Protein AF-A0A1I4URV4-F1 (afdb_monomer)

InterPro domains:
  IPR029060 PIN-like domain superfamily [SSF88723] (1-61)
  IPR044153 VapC3-like, PIN domain [cd09873] (4-55)

pLDDT: mean 90.19, std 10.66, range [55.62, 98.19]

Foldseek 3Di:
DAAEDALLLVCLVVDPVSPDPVSVVVVVVCVPPNHHYDPCSVVVNVVVVVVVVVVVVVVVVVVVD

Sequence (65 aa):
MSLVLDSSMALAWLFEDENSDQATNVLDQVTEIGATVPSLWRLEVANALLMAVRRSYQKIEKKIG

Structure (mmCIF, N/CA/C/O backbone):
data_AF-A0A1I4URV4-F1
#
_entry.id   AF-A0A1I4URV4-F1
#
loop_
_atom_site.group_PDB
_atom_site.id
_atom_site.type_symbol
_atom_site.label_atom_id
_atom_site.label_alt_id
_atom_site.label_comp_id
_atom_site.label_asym_id
_atom_site.label_entity_id
_atom_site.label_seq_id
_atom_site.pdbx_PDB_ins_code
_atom_site.Cartn_x
_atom_site.Cartn_y
_atom_site.Cartn_z
_atom_site.occupancy
_atom_site.B_iso_or_equiv
_atom_site.auth_seq_id
_atom_site.auth_comp_id
_atom_site.auth_asym_id
_atom_site.auth_atom_id
_atom_site.pdbx_PDB_model_num
ATOM 1 N N . MET A 1 1 ? -11.444 -2.269 17.465 1.00 61.25 1 MET A N 1
ATOM 2 C CA . MET A 1 1 ? -10.930 -1.024 16.849 1.00 61.25 1 MET A CA 1
ATOM 3 C C . MET A 1 1 ? -11.054 -1.189 15.339 1.00 61.25 1 MET A C 1
ATOM 5 O O . MET A 1 1 ? -10.824 -2.305 14.894 1.00 61.25 1 MET A O 1
ATOM 9 N N . SER A 1 2 ? -11.473 -0.180 14.565 1.00 86.12 2 SER A N 1
ATOM 10 C CA . SER A 1 2 ? -11.502 -0.292 13.093 1.00 86.12 2 SER A CA 1
ATOM 11 C C . SER A 1 2 ? -10.300 0.425 12.487 1.00 86.12 2 SER A C 1
ATOM 13 O O . SER A 1 2 ? -10.111 1.611 12.752 1.00 86.12 2 SER A O 1
ATOM 15 N N . LEU A 1 3 ? -9.522 -0.277 11.666 1.00 94.19 3 LEU A N 1
ATOM 16 C CA . LEU A 1 3 ? -8.424 0.295 10.893 1.00 94.19 3 LEU A CA 1
ATOM 17 C C . LEU A 1 3 ? -8.913 0.637 9.478 1.00 94.19 3 LEU A C 1
ATOM 19 O O . LEU A 1 3 ? -9.558 -0.187 8.821 1.00 94.19 3 LEU A O 1
ATOM 23 N N . VAL A 1 4 ? -8.620 1.854 9.019 1.00 96.81 4 VAL A N 1
ATOM 24 C CA . VAL A 1 4 ? -8.807 2.266 7.623 1.00 96.81 4 VAL A CA 1
ATOM 25 C C . VAL A 1 4 ? -7.429 2.319 6.978 1.00 96.81 4 VAL A C 1
ATOM 27 O O . VAL A 1 4 ? -6.572 3.076 7.430 1.00 96.81 4 VAL A O 1
ATOM 30 N N . LEU A 1 5 ? -7.207 1.499 5.955 1.00 97.44 5 LEU A N 1
ATOM 31 C CA . LEU A 1 5 ? -5.935 1.415 5.249 1.00 97.44 5 LEU A CA 1
ATOM 32 C C . LEU A 1 5 ? -5.944 2.366 4.050 1.00 97.44 5 LEU A C 1
ATOM 34 O O . LEU A 1 5 ? -6.733 2.206 3.117 1.00 97.44 5 LEU A O 1
ATOM 38 N N . ASP A 1 6 ? -5.051 3.349 4.085 1.00 96.81 6 ASP A N 1
ATOM 39 C CA . ASP A 1 6 ? -4.805 4.257 2.967 1.00 96.81 6 ASP A CA 1
ATOM 40 C C . ASP A 1 6 ? -4.022 3.562 1.837 1.00 96.81 6 ASP A C 1
ATOM 42 O O . ASP A 1 6 ? -3.300 2.586 2.068 1.00 96.81 6 ASP A O 1
ATOM 46 N N . SER A 1 7 ? -4.169 4.042 0.600 1.00 96.88 7 SER A N 1
ATOM 47 C CA . SER A 1 7 ? -3.472 3.477 -0.560 1.00 96.88 7 SER A CA 1
ATOM 48 C C . SER A 1 7 ? -1.961 3.702 -0.486 1.00 96.88 7 SER A C 1
ATOM 50 O O . SER A 1 7 ? -1.205 2.779 -0.787 1.00 96.88 7 SER A O 1
ATOM 52 N N . SER A 1 8 ? -1.506 4.865 -0.008 1.00 95.12 8 SER A N 1
ATOM 53 C CA . SER A 1 8 ? -0.076 5.169 0.152 1.00 95.12 8 SER A CA 1
ATOM 54 C C . SER A 1 8 ? 0.593 4.276 1.197 1.00 95.12 8 SER A C 1
ATOM 56 O O . SER A 1 8 ? 1.673 3.748 0.954 1.00 95.12 8 SER A O 1
ATOM 58 N N . MET A 1 9 ? -0.086 4.016 2.319 1.00 97.06 9 MET A N 1
ATOM 59 C CA . MET A 1 9 ? 0.422 3.124 3.364 1.00 97.06 9 MET A CA 1
ATOM 60 C C . MET A 1 9 ? 0.591 1.689 2.853 1.00 97.06 9 MET A C 1
ATOM 62 O O . MET A 1 9 ? 1.586 1.040 3.153 1.00 97.06 9 MET A O 1
ATOM 66 N N . ALA A 1 10 ? -0.350 1.198 2.042 1.00 96.38 10 ALA A N 1
ATOM 67 C CA . ALA A 1 10 ? -0.221 -0.122 1.431 1.00 96.38 10 ALA A CA 1
ATOM 68 C C . ALA A 1 10 ? 0.920 -0.186 0.399 1.00 96.38 10 ALA A C 1
ATOM 70 O O . ALA A 1 10 ? 1.605 -1.200 0.283 1.00 96.38 10 ALA A O 1
ATOM 71 N N . LEU A 1 11 ? 1.130 0.893 -0.360 1.00 95.56 11 LEU A N 1
ATOM 72 C CA . LEU A 1 11 ? 2.199 0.990 -1.358 1.00 95.56 11 LEU A CA 1
ATOM 73 C C . LEU A 1 11 ? 3.592 1.089 -0.726 1.00 95.56 11 LEU A C 1
ATOM 75 O O . LEU A 1 11 ? 4.546 0.573 -1.307 1.00 95.56 11 LEU A O 1
ATOM 79 N N . ALA A 1 12 ? 3.703 1.661 0.475 1.00 95.62 12 ALA A N 1
ATOM 80 C CA . ALA A 1 12 ? 4.950 1.718 1.234 1.00 95.62 12 ALA A CA 1
ATOM 81 C C . ALA A 1 12 ? 5.535 0.324 1.537 1.00 95.62 12 ALA A C 1
ATOM 83 O O . ALA A 1 12 ? 6.742 0.179 1.690 1.00 95.62 12 ALA A O 1
ATOM 84 N N . TRP A 1 13 ? 4.706 -0.727 1.570 1.00 94.94 13 TRP A N 1
ATOM 85 C CA . TRP A 1 13 ? 5.180 -2.111 1.718 1.00 94.94 13 TRP A CA 1
ATOM 86 C C . TRP A 1 13 ? 5.838 -2.672 0.453 1.00 94.94 13 TRP A C 1
ATOM 88 O O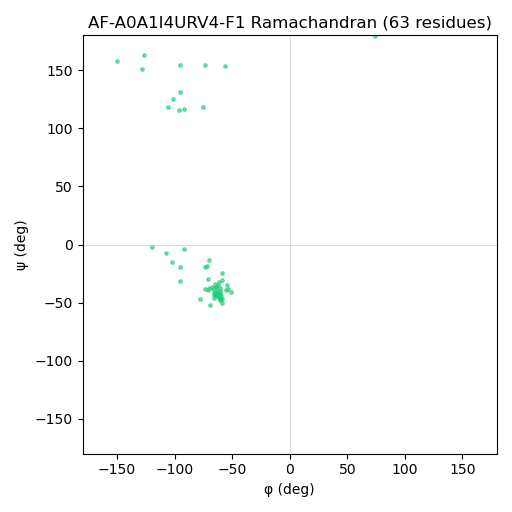 . TRP A 1 13 ? 6.558 -3.665 0.526 1.00 94.94 13 TRP A O 1
ATOM 98 N N . LEU A 1 14 ? 5.572 -2.071 -0.711 1.00 91.31 14 LEU A N 1
ATOM 99 C CA . LEU A 1 14 ? 6.104 -2.510 -2.000 1.00 91.31 14 LEU A CA 1
ATOM 100 C C . LEU A 1 14 ? 7.373 -1.747 -2.403 1.00 91.31 14 LEU A C 1
ATOM 102 O O . LEU A 1 14 ? 8.220 -2.301 -3.102 1.00 91.31 14 LEU A O 1
ATOM 106 N N . PHE A 1 15 ? 7.496 -0.480 -2.006 1.00 86.62 15 PHE A N 1
ATOM 107 C CA . PHE A 1 15 ? 8.638 0.360 -2.355 1.00 86.62 15 PHE A CA 1
ATOM 108 C C . PHE A 1 15 ? 9.672 0.358 -1.228 1.00 86.62 15 PHE A C 1
ATOM 110 O O . PHE A 1 15 ? 9.404 0.856 -0.141 1.00 86.62 15 PHE A O 1
ATOM 117 N N . GLU A 1 16 ? 10.869 -0.168 -1.503 1.00 79.44 16 GLU A N 1
ATOM 118 C CA . GLU A 1 16 ? 11.957 -0.273 -0.513 1.00 79.44 16 GLU A CA 1
ATOM 119 C C . GLU A 1 16 ? 12.291 1.073 0.150 1.00 79.44 16 GLU A C 1
ATOM 121 O O . GLU A 1 16 ? 12.504 1.118 1.357 1.00 79.44 16 GLU A O 1
ATOM 126 N N . ASP A 1 17 ? 12.257 2.169 -0.615 1.00 82.62 17 ASP A N 1
ATOM 127 C CA . ASP A 1 17 ? 12.560 3.521 -0.125 1.00 82.62 17 ASP A CA 1
ATOM 128 C C . ASP A 1 17 ? 11.470 4.103 0.800 1.00 82.62 17 ASP A C 1
ATOM 130 O O . ASP A 1 17 ? 11.715 5.076 1.515 1.00 82.62 17 ASP A O 1
ATOM 134 N N . GLU A 1 18 ? 10.257 3.546 0.771 1.00 81.88 18 GLU A N 1
ATOM 135 C CA . GLU A 1 18 ? 9.101 4.022 1.544 1.00 81.88 18 GLU A CA 1
ATOM 136 C C . GLU A 1 18 ? 8.756 3.080 2.710 1.00 81.88 18 GLU A C 1
ATOM 138 O O . GLU A 1 18 ? 7.931 3.419 3.566 1.00 81.88 18 GLU A O 1
ATOM 143 N N . ASN A 1 19 ? 9.409 1.916 2.784 1.00 84.50 19 ASN A N 1
ATOM 144 C CA . ASN A 1 19 ? 9.191 0.941 3.839 1.00 84.50 19 ASN A CA 1
ATOM 145 C C . ASN A 1 19 ? 9.847 1.409 5.148 1.00 84.50 19 ASN A C 1
ATOM 147 O O . ASN A 1 19 ? 11.059 1.592 5.241 1.00 84.50 19 ASN A O 1
ATOM 151 N N . SER A 1 20 ? 9.023 1.610 6.173 1.00 91.25 20 SER A N 1
ATOM 152 C CA . SER A 1 20 ? 9.437 2.061 7.502 1.00 91.25 20 SER A CA 1
ATOM 153 C C . SER A 1 20 ? 8.929 1.107 8.580 1.00 91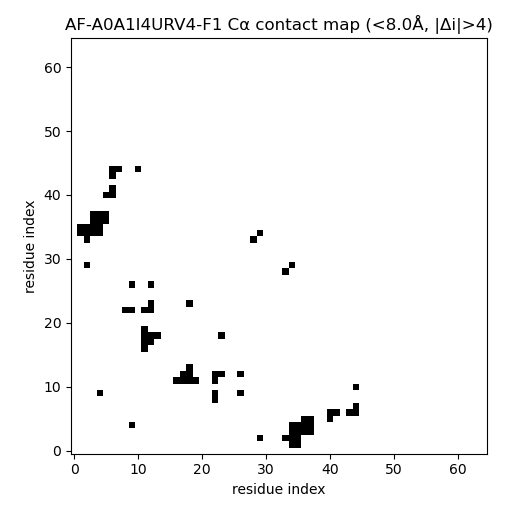.25 20 SER A C 1
ATOM 155 O O . SER A 1 20 ? 7.968 0.362 8.366 1.00 91.25 20 SER A O 1
ATOM 157 N N . ASP A 1 21 ? 9.506 1.184 9.780 1.00 94.00 21 ASP A N 1
ATOM 158 C CA . ASP A 1 21 ? 9.026 0.423 10.944 1.00 94.00 21 ASP A CA 1
ATOM 159 C C . ASP A 1 21 ? 7.534 0.678 11.206 1.00 94.00 21 ASP A C 1
ATOM 161 O O . ASP A 1 21 ? 6.783 -0.223 11.575 1.00 94.00 21 ASP A O 1
ATOM 165 N N . GLN A 1 22 ? 7.070 1.906 10.955 1.00 93.44 22 GLN A N 1
ATOM 166 C CA . GLN A 1 22 ? 5.657 2.247 11.063 1.00 93.44 22 GLN A CA 1
ATOM 167 C C . GLN A 1 22 ? 4.810 1.515 10.015 1.00 93.44 22 GLN A C 1
ATOM 169 O O . GLN A 1 22 ? 3.747 1.003 10.360 1.00 93.44 22 GLN A O 1
ATOM 174 N N . ALA A 1 23 ? 5.266 1.445 8.762 1.00 95.00 23 ALA A N 1
ATOM 175 C CA . ALA A 1 23 ? 4.559 0.717 7.713 1.00 95.00 23 ALA A CA 1
ATOM 176 C C . ALA A 1 23 ? 4.470 -0.780 8.050 1.00 95.00 23 ALA A C 1
ATOM 178 O O . ALA A 1 23 ? 3.387 -1.358 7.956 1.00 95.00 23 ALA A O 1
ATOM 179 N N . THR A 1 24 ? 5.562 -1.375 8.535 1.00 95.38 24 THR A N 1
ATOM 180 C CA . THR A 1 24 ? 5.594 -2.776 8.990 1.00 95.38 24 THR A CA 1
ATOM 181 C C . THR A 1 24 ? 4.614 -3.021 10.142 1.00 95.38 24 THR A C 1
ATOM 183 O O . THR A 1 24 ? 3.785 -3.922 10.063 1.00 95.38 24 THR A O 1
ATOM 186 N N . ASN A 1 25 ? 4.596 -2.154 11.158 1.00 95.94 25 ASN A N 1
ATOM 187 C CA . ASN A 1 25 ? 3.651 -2.274 12.276 1.00 95.94 25 ASN A CA 1
ATOM 188 C C . ASN A 1 25 ? 2.178 -2.176 11.839 1.00 95.94 25 ASN A C 1
ATOM 190 O O . ASN A 1 25 ? 1.295 -2.759 12.473 1.00 95.94 25 ASN A O 1
ATOM 194 N N . VAL A 1 26 ? 1.879 -1.402 10.790 1.00 96.12 26 VAL A N 1
ATOM 195 C CA . VAL A 1 26 ? 0.526 -1.346 10.216 1.00 96.12 26 VAL A CA 1
ATOM 196 C C . VAL A 1 26 ? 0.221 -2.627 9.438 1.00 96.12 26 VAL A C 1
ATOM 198 O O . VAL A 1 26 ? -0.896 -3.125 9.544 1.00 96.12 26 VAL A O 1
ATOM 201 N N . LEU A 1 27 ? 1.187 -3.193 8.708 1.00 96.31 27 LEU A N 1
ATOM 202 C CA . LEU A 1 27 ? 1.021 -4.473 8.009 1.00 96.31 27 LEU A CA 1
ATOM 203 C C . LEU A 1 27 ? 0.680 -5.610 8.978 1.00 96.31 27 LEU A C 1
ATOM 205 O O . LEU A 1 27 ? -0.244 -6.382 8.710 1.00 96.31 27 LEU A O 1
ATOM 209 N N . ASP A 1 28 ? 1.372 -5.678 10.114 1.00 96.62 28 ASP A N 1
ATOM 210 C CA . ASP A 1 28 ? 1.116 -6.686 11.146 1.00 96.62 28 ASP A CA 1
ATOM 211 C C . ASP A 1 28 ? -0.315 -6.569 11.690 1.00 96.62 28 ASP A C 1
ATOM 213 O O . ASP A 1 28 ? -1.056 -7.552 11.725 1.00 96.62 28 ASP A O 1
ATOM 217 N N . GLN A 1 29 ? -0.762 -5.346 12.001 1.00 96.19 29 GLN A N 1
ATOM 218 C CA . GLN A 1 29 ? -2.142 -5.095 12.432 1.00 96.19 29 GLN A CA 1
ATOM 219 C C . GLN A 1 29 ? -3.163 -5.481 11.356 1.00 96.19 29 GLN A C 1
ATOM 221 O O . GLN A 1 29 ? -4.156 -6.141 11.654 1.00 96.19 29 GLN A O 1
ATOM 226 N N . VAL A 1 30 ? -2.935 -5.103 10.094 1.00 97.12 30 VAL A N 1
ATOM 227 C CA . VAL A 1 30 ? -3.829 -5.469 8.982 1.00 97.12 30 VAL A CA 1
ATOM 228 C C . VAL A 1 30 ? -3.907 -6.988 8.821 1.00 97.12 30 VAL A C 1
ATOM 230 O O . VAL A 1 30 ? -4.982 -7.513 8.535 1.00 97.12 30 VAL A O 1
ATOM 233 N N . THR A 1 31 ? -2.800 -7.698 9.029 1.00 96.81 31 THR A N 1
ATOM 234 C CA . THR A 1 31 ? -2.744 -9.162 8.933 1.00 96.81 31 THR A CA 1
ATOM 235 C C . THR A 1 31 ? -3.497 -9.837 10.080 1.00 96.81 31 THR A C 1
ATOM 237 O O . THR A 1 31 ? -4.160 -10.850 9.862 1.00 96.81 31 THR A O 1
ATOM 240 N N . GLU A 1 32 ? -3.436 -9.272 11.287 1.00 97.06 32 GLU A N 1
ATOM 241 C CA . GLU A 1 32 ? -4.085 -9.833 12.475 1.00 97.06 32 GLU A CA 1
ATOM 242 C C . GLU A 1 32 ? -5.596 -9.562 12.513 1.00 97.06 32 GLU A C 1
ATOM 244 O O . GLU A 1 32 ? -6.386 -10.467 12.783 1.00 97.06 32 GLU A O 1
ATOM 249 N N . ILE A 1 33 ? -6.012 -8.319 12.248 1.00 96.00 33 ILE A N 1
ATOM 250 C CA . ILE A 1 33 ? -7.396 -7.870 12.488 1.00 96.00 33 ILE A CA 1
ATOM 251 C C . ILE A 1 33 ? -8.131 -7.391 11.230 1.00 96.00 33 ILE A C 1
ATOM 253 O O . ILE A 1 33 ? -9.316 -7.054 11.298 1.00 96.00 33 ILE A O 1
ATOM 257 N N . GLY A 1 34 ? -7.461 -7.374 10.076 1.00 96.50 34 GLY A N 1
ATOM 258 C CA . GLY A 1 34 ? -7.999 -6.827 8.834 1.00 96.50 34 GLY A CA 1
ATOM 259 C C . GLY A 1 34 ? -8.051 -5.296 8.813 1.00 96.50 34 GLY A C 1
ATOM 260 O O . GLY A 1 34 ? -7.703 -4.602 9.769 1.00 96.50 34 GLY A O 1
ATOM 261 N N . ALA A 1 35 ? -8.519 -4.750 7.692 1.00 97.50 35 ALA A N 1
ATOM 262 C CA . ALA A 1 35 ? -8.774 -3.323 7.539 1.00 97.50 35 ALA A CA 1
ATOM 263 C C . ALA A 1 35 ? -9.914 -3.061 6.553 1.00 97.50 35 ALA A C 1
ATOM 265 O O . ALA A 1 35 ? -10.228 -3.871 5.680 1.00 97.50 35 ALA A O 1
ATOM 266 N N . THR A 1 36 ? -10.514 -1.886 6.690 1.00 97.94 36 THR A N 1
ATOM 267 C CA . THR A 1 36 ? -11.408 -1.312 5.681 1.00 97.94 36 THR A CA 1
ATOM 268 C C . THR A 1 36 ? -10.621 -0.366 4.785 1.00 97.94 36 THR A C 1
ATOM 270 O O . THR A 1 36 ? -9.598 0.174 5.198 1.00 97.94 36 THR A O 1
ATOM 273 N N . VAL A 1 37 ? -11.082 -0.158 3.556 1.00 98.06 37 VAL A N 1
ATOM 274 C CA . VAL A 1 37 ? -10.429 0.743 2.599 1.00 98.06 37 VAL A CA 1
ATOM 275 C C . VAL A 1 37 ? -11.439 1.735 2.020 1.00 98.06 37 VAL A C 1
ATOM 277 O O . VAL A 1 37 ? -12.622 1.394 1.909 1.00 98.06 37 VAL A O 1
ATOM 280 N N . PRO A 1 38 ? -11.007 2.944 1.620 1.00 97.19 38 PRO A N 1
ATOM 281 C CA . PRO A 1 38 ? -11.841 3.865 0.854 1.00 97.19 38 PRO A CA 1
ATOM 282 C C . PRO A 1 38 ? -12.371 3.241 -0.446 1.00 97.19 38 PRO A C 1
ATOM 284 O O . PRO A 1 38 ? -11.738 2.373 -1.047 1.00 97.19 38 PRO A O 1
ATOM 287 N N . SER A 1 39 ? -13.513 3.727 -0.939 1.00 97.69 39 SER A N 1
ATOM 288 C CA . SER A 1 39 ? -14.142 3.215 -2.169 1.00 97.69 39 SER A CA 1
ATOM 289 C C . SER A 1 39 ? -13.246 3.330 -3.411 1.00 97.69 39 SER A C 1
ATOM 291 O O . SER A 1 39 ? -13.321 2.485 -4.302 1.00 97.69 39 SER A O 1
ATOM 293 N N . LEU A 1 40 ? -12.375 4.345 -3.457 1.00 97.56 40 LEU A N 1
ATOM 294 C CA . LEU A 1 40 ? -11.449 4.602 -4.565 1.00 97.56 40 LEU A CA 1
ATOM 295 C C . LEU A 1 40 ? -10.074 3.946 -4.395 1.00 97.56 40 LEU A C 1
ATOM 297 O O . LEU A 1 40 ? -9.271 3.987 -5.325 1.00 97.56 40 LEU A O 1
ATOM 301 N N . TRP A 1 41 ? -9.813 3.288 -3.264 1.00 98.12 41 TRP A N 1
ATOM 302 C CA . TRP A 1 41 ? -8.490 2.769 -2.899 1.00 98.12 41 TRP A CA 1
ATOM 303 C C . TRP A 1 41 ? -7.841 1.925 -4.006 1.00 98.12 41 TRP A C 1
ATOM 305 O O . TRP A 1 41 ? -6.665 2.085 -4.319 1.00 98.12 41 TRP A O 1
ATOM 315 N N . ARG A 1 42 ? -8.623 1.071 -4.684 1.00 97.56 42 ARG A N 1
ATOM 316 C CA . ARG A 1 42 ? -8.113 0.212 -5.771 1.00 97.56 42 ARG A CA 1
ATOM 317 C C . ARG A 1 42 ? -7.617 1.016 -6.976 1.00 97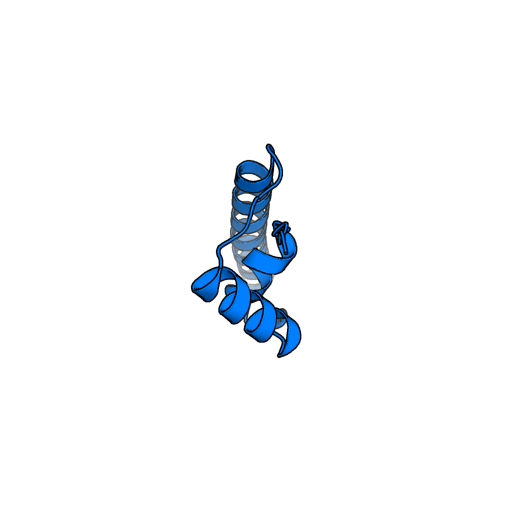.56 42 ARG A C 1
ATOM 319 O O . ARG A 1 42 ? -6.648 0.615 -7.614 1.00 97.56 42 ARG A O 1
ATOM 326 N N . LEU A 1 43 ? -8.287 2.126 -7.296 1.00 98.19 43 LEU A N 1
ATOM 327 C CA . LEU A 1 43 ? -7.898 3.007 -8.399 1.00 98.19 43 LEU A CA 1
ATOM 328 C C . LEU A 1 43 ? -6.620 3.771 -8.057 1.00 98.19 43 LEU A C 1
ATOM 330 O O . LEU A 1 43 ? -5.757 3.923 -8.916 1.00 98.19 43 LEU A O 1
ATOM 334 N N . GLU A 1 44 ? -6.479 4.205 -6.808 1.00 98.00 44 GLU A N 1
ATOM 335 C CA . GLU A 1 44 ? -5.282 4.899 -6.331 1.00 98.00 44 GLU A CA 1
ATOM 336 C C . GLU A 1 44 ? -4.056 3.982 -6.340 1.00 98.00 44 GLU A C 1
ATOM 338 O O . GLU A 1 44 ? -3.026 4.363 -6.896 1.00 98.00 44 GLU A O 1
ATOM 343 N N . VAL A 1 45 ? -4.189 2.745 -5.840 1.00 97.69 45 VAL A N 1
ATOM 344 C CA . VAL A 1 45 ? -3.124 1.728 -5.911 1.00 97.69 45 VAL A CA 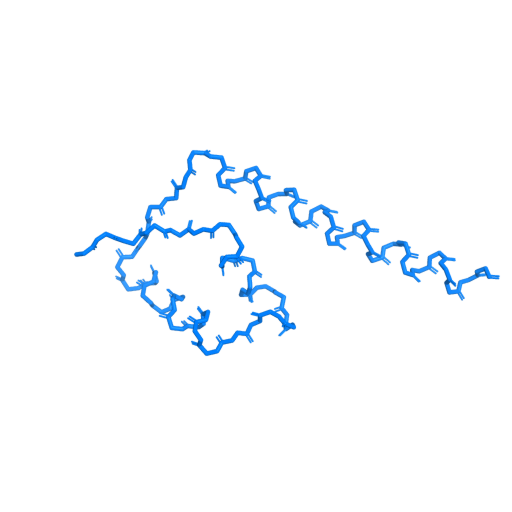1
ATOM 345 C C . VAL A 1 45 ? -2.731 1.457 -7.362 1.00 97.69 45 VAL A C 1
ATOM 347 O O . VAL A 1 45 ? -1.553 1.533 -7.709 1.00 97.69 45 VAL A O 1
ATOM 350 N N . ALA A 1 46 ? -3.702 1.202 -8.245 1.00 97.62 46 ALA A N 1
ATOM 351 C CA . ALA A 1 46 ? -3.422 0.945 -9.657 1.00 97.62 46 ALA A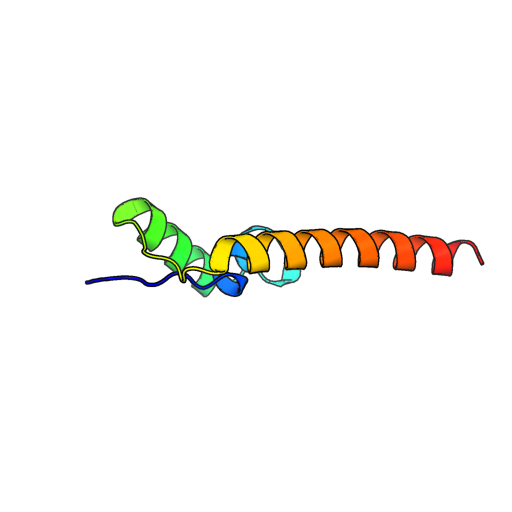 CA 1
ATOM 352 C C . ALA A 1 46 ? -2.730 2.137 -10.341 1.00 97.62 46 ALA A C 1
ATOM 354 O O . ALA A 1 46 ? -1.773 1.955 -11.098 1.00 97.62 46 ALA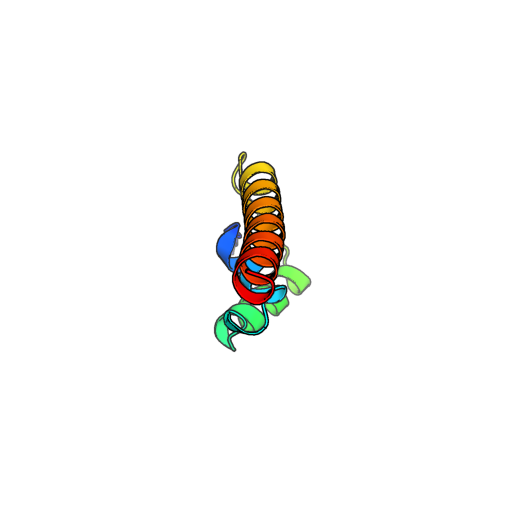 A O 1
ATOM 355 N N . ASN A 1 47 ? -3.183 3.361 -10.059 1.00 97.19 47 ASN A N 1
ATOM 356 C CA . ASN A 1 47 ? -2.588 4.571 -10.611 1.00 97.19 47 ASN A CA 1
ATOM 357 C C . ASN A 1 47 ? -1.152 4.777 -10.111 1.00 97.19 47 ASN A C 1
ATOM 359 O O . ASN A 1 47 ? -0.268 5.086 -10.909 1.00 97.19 47 ASN A O 1
ATOM 363 N N . ALA A 1 48 ? -0.894 4.565 -8.820 1.00 95.00 48 ALA A N 1
ATOM 364 C CA . ALA A 1 48 ? 0.443 4.692 -8.253 1.00 95.00 48 ALA A CA 1
ATOM 365 C C . ALA A 1 48 ? 1.423 3.666 -8.847 1.00 95.00 48 ALA A C 1
ATOM 367 O O . ALA A 1 48 ? 2.521 4.041 -9.261 1.00 95.00 48 ALA A O 1
ATOM 368 N N . LEU A 1 49 ? 1.006 2.403 -8.993 1.00 95.31 49 LEU A N 1
ATOM 369 C CA . LEU A 1 49 ? 1.811 1.367 -9.650 1.00 95.31 49 LEU A CA 1
ATOM 370 C C . LEU A 1 49 ? 2.105 1.716 -11.116 1.00 95.31 49 LEU A C 1
ATOM 372 O O . LEU A 1 49 ? 3.248 1.619 -11.567 1.00 95.31 49 LEU A O 1
ATOM 376 N N . LEU A 1 50 ? 1.100 2.193 -11.857 1.00 95.75 50 LEU A N 1
ATOM 377 C CA . LEU A 1 50 ? 1.280 2.658 -13.235 1.00 95.75 50 LEU A CA 1
ATOM 378 C C . LEU A 1 50 ? 2.275 3.825 -13.315 1.00 95.75 50 LEU A C 1
ATOM 380 O O . LEU A 1 50 ? 3.113 3.868 -14.219 1.00 95.75 50 LEU A O 1
ATOM 384 N N . MET A 1 51 ? 2.201 4.774 -12.378 1.00 93.69 51 MET A N 1
ATOM 385 C CA . MET A 1 51 ? 3.146 5.889 -12.293 1.00 93.69 51 MET A CA 1
ATOM 386 C C . MET A 1 51 ? 4.567 5.413 -11.996 1.00 93.69 51 MET A C 1
ATOM 388 O O . MET A 1 51 ? 5.500 5.893 -12.643 1.00 93.69 51 MET A O 1
ATOM 392 N N . ALA A 1 52 ? 4.743 4.464 -11.075 1.00 91.62 52 ALA A N 1
ATOM 393 C CA . ALA A 1 52 ? 6.049 3.892 -10.758 1.00 91.62 52 ALA A CA 1
ATOM 394 C C . ALA A 1 52 ? 6.694 3.256 -12.000 1.00 91.62 52 ALA A C 1
ATOM 396 O O . ALA A 1 52 ? 7.833 3.575 -12.347 1.00 91.62 52 ALA A O 1
ATOM 397 N N . VAL A 1 53 ? 5.928 2.457 -12.749 1.00 92.06 53 VAL A N 1
ATOM 398 C CA . VAL A 1 53 ? 6.380 1.841 -14.005 1.00 92.06 53 VAL A CA 1
ATOM 399 C C . VAL A 1 53 ? 6.757 2.900 -15.050 1.00 92.06 53 VAL A C 1
ATOM 401 O O . VAL A 1 53 ? 7.839 2.839 -15.635 1.00 92.06 53 VAL A O 1
ATOM 404 N N . ARG A 1 54 ? 5.913 3.920 -15.261 1.00 92.50 54 ARG A N 1
ATOM 405 C CA . ARG A 1 54 ? 6.195 5.007 -16.221 1.00 92.50 54 ARG A CA 1
ATOM 406 C C . ARG A 1 54 ? 7.471 5.778 -15.879 1.00 92.50 54 ARG A C 1
ATOM 408 O O . ARG A 1 54 ? 8.244 6.104 -16.779 1.00 92.50 54 ARG A O 1
ATOM 415 N N . ARG A 1 55 ? 7.719 6.051 -14.594 1.00 87.94 55 ARG A N 1
ATOM 416 C CA . ARG A 1 55 ? 8.947 6.727 -14.140 1.00 87.94 55 ARG A CA 1
ATOM 417 C C . ARG A 1 55 ? 10.198 5.890 -14.413 1.00 87.94 55 ARG A C 1
ATOM 419 O O . ARG A 1 55 ? 11.226 6.462 -14.775 1.00 87.94 55 ARG A O 1
ATOM 426 N N . SER A 1 56 ? 10.119 4.566 -14.289 1.00 84.50 56 SER A N 1
ATOM 427 C CA . SER A 1 56 ? 11.238 3.672 -14.615 1.00 84.50 56 SER A CA 1
ATOM 428 C C . SER A 1 56 ? 11.631 3.756 -16.092 1.00 84.50 56 SER A C 1
ATOM 430 O O . SER A 1 56 ? 12.818 3.857 -16.395 1.00 84.50 56 SER A O 1
ATOM 432 N N . TYR A 1 57 ? 10.661 3.828 -17.008 1.00 77.12 57 TYR A N 1
ATOM 433 C CA . TYR A 1 57 ? 10.948 4.015 -18.437 1.00 77.12 57 TYR A CA 1
ATOM 434 C C . TYR A 1 57 ? 11.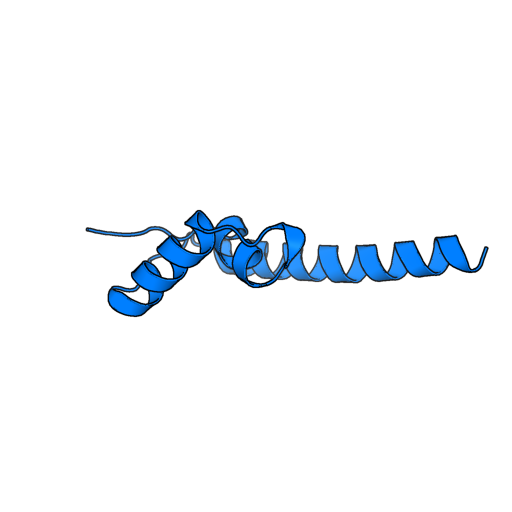575 5.381 -18.74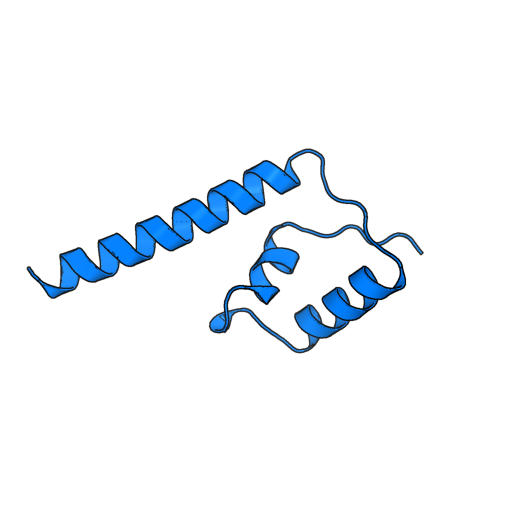7 1.00 77.12 57 TYR A C 1
ATOM 436 O O . TYR A 1 57 ? 12.556 5.450 -19.483 1.00 77.12 57 TYR A O 1
ATOM 444 N N . GLN A 1 58 ? 11.092 6.458 -18.121 1.00 76.38 58 GLN A N 1
ATOM 445 C CA . GLN A 1 58 ? 11.686 7.793 -18.290 1.00 76.38 58 GLN A CA 1
ATOM 446 C C . GLN A 1 58 ? 13.140 7.866 -17.796 1.00 76.38 58 GLN A C 1
ATOM 448 O O . GLN A 1 58 ? 13.959 8.582 -18.375 1.00 76.38 58 GLN A O 1
ATOM 453 N N . LYS A 1 59 ? 13.483 7.136 -16.723 1.00 73.19 59 LYS A N 1
ATOM 454 C CA . LYS A 1 59 ? 14.874 7.031 -16.249 1.00 73.19 59 LYS A CA 1
ATOM 455 C C . LYS A 1 59 ? 15.772 6.326 -17.271 1.00 73.19 59 LYS A C 1
ATOM 457 O O . LYS A 1 59 ? 16.939 6.691 -17.379 1.00 73.19 59 LYS A O 1
ATOM 462 N N . ILE A 1 60 ? 15.243 5.349 -18.011 1.00 72.25 60 ILE A N 1
ATOM 463 C CA . ILE A 1 60 ? 15.982 4.648 -19.068 1.00 72.25 60 ILE A CA 1
ATOM 464 C C . ILE A 1 60 ? 16.224 5.589 -20.248 1.00 72.25 60 ILE A C 1
ATOM 466 O O . ILE A 1 60 ? 17.378 5.771 -20.613 1.00 72.25 60 ILE A O 1
ATOM 470 N N . GLU A 1 61 ? 15.193 6.251 -20.784 1.00 67.06 61 GLU A N 1
ATOM 471 C CA . GLU A 1 61 ? 15.329 7.167 -21.936 1.00 67.06 61 GLU A CA 1
ATOM 472 C C . GLU A 1 61 ? 16.368 8.276 -21.708 1.00 67.06 61 GLU A C 1
ATOM 474 O O . GLU A 1 61 ? 17.159 8.575 -22.597 1.00 67.06 61 GLU A O 1
ATOM 479 N N . LYS A 1 62 ? 16.441 8.835 -20.495 1.00 65.75 62 LYS A N 1
ATOM 480 C CA . LYS A 1 62 ? 17.448 9.852 -20.143 1.00 65.75 62 LYS A CA 1
ATOM 481 C C . LYS A 1 62 ? 18.885 9.329 -20.033 1.00 65.75 62 LYS A C 1
ATOM 483 O O . LYS A 1 62 ? 19.795 10.138 -19.916 1.00 65.75 62 LYS A O 1
ATOM 488 N N . LYS A 1 63 ? 19.098 8.011 -19.978 1.00 62.03 63 LYS A N 1
ATOM 489 C CA . LYS A 1 63 ? 20.429 7.394 -19.827 1.00 62.03 63 LYS A CA 1
ATOM 490 C C . LYS A 1 63 ? 21.056 6.998 -21.172 1.00 62.03 63 LYS A C 1
ATOM 492 O O . LYS A 1 63 ? 22.259 6.769 -21.225 1.00 62.03 63 LYS A O 1
ATOM 497 N N . ILE A 1 64 ? 20.243 6.875 -22.222 1.00 69.94 64 ILE A N 1
ATOM 498 C CA . ILE A 1 64 ? 20.662 6.499 -23.586 1.00 69.94 64 ILE A CA 1
ATOM 499 C C . ILE A 1 64 ? 20.748 7.687 -24.555 1.00 69.94 64 ILE A C 1
ATOM 501 O O . ILE A 1 64 ? 21.335 7.523 -25.622 1.00 69.94 64 ILE A O 1
ATOM 505 N N . GLY A 1 65 ? 20.177 8.842 -24.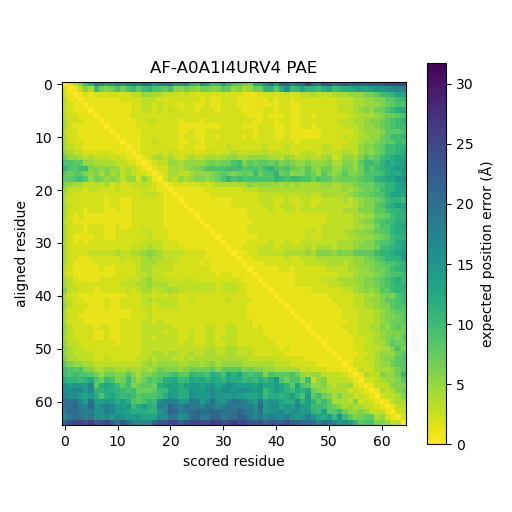206 1.00 55.62 65 GLY A N 1
ATOM 506 C CA . GLY A 1 65 ? 20.365 10.113 -24.920 1.00 55.62 65 GLY A CA 1
ATOM 507 C C . GLY A 1 65 ? 21.450 10.959 -24.278 1.00 55.62 65 GLY A C 1
ATOM 508 O O . GLY A 1 65 ? 22.170 11.637 -25.040 1.00 55.62 65 GLY A O 1
#

Mean predicted aligned error: 4.83 Å

Organism: NCBI:txid52442

Solvent-accessible surface area (backbone atoms only — not comparable to full-atom values): 3879 Å² total; per-residue (Å²): 136,88,48,73,52,53,44,67,61,61,47,20,76,74,37,78,94,58,52,41,74,68,49,51,56,48,49,53,46,38,72,75,75,46,64,46,65,60,94,57,34,70,59,50,42,53,50,50,54,53,49,54,55,54,52,56,53,55,57,49,57,69,73,78,109

Radius of gyration: 14.82 Å; Cα contacts (8 Å, |Δi|>4): 41; chains: 1; bounding box: 35×20×42 Å

Secondary structure (DSSP, 8-state):
---B--HHHHHHTT-TTT--HHHHHHHHHHHHH--B--TTHHHHHHHHHHHHHHHHHHHHHHHH-